Protein AF-A0A1I8ML96-F1 (afdb_monomer)

Foldseek 3Di:
DDDDDDDWDFDPDPDPPPDPDPKFDKDKDCPPADFDDDWDWDDPVQWTKTFGHAGPVRHFIWIDIGPADAIWGFGMKIKFADPPVDATDPDDDPNDGAGMKMKGKTAHPVDPDPVVLVVDRSRITIDIDGDHDDD

Radius of gyration: 15.87 Å; Cα contacts (8 Å, |Δi|>4): 253; chains: 1; bounding box: 37×41×43 Å

Secondary structure (DSSP, 8-state):
--------B-SS----------PEEEEEESTTSPBSSPPPEEE-SS-EEEE---BTTS---EEEEET-SS-EEEEEEEEEE--TTS---SS-BTTB--SEEEEEEEEETTSSSHHHHTTSTTSEEEEEEEE----

Mean predicted aligned error: 7.57 Å

Solvent-accessible surface area (backbone atoms only — not comparable to full-atom values): 8112 Å² total; per-residue (Å²): 140,85,78,92,87,85,75,79,48,69,56,102,62,95,69,89,69,94,63,92,65,92,55,50,70,72,43,82,39,56,76,87,54,68,61,47,70,81,78,52,76,42,80,74,90,82,36,55,37,30,58,48,59,38,24,81,88,67,48,50,31,29,42,32,39,38,90,53,95,54,51,25,32,47,47,31,36,38,46,36,60,40,59,101,90,45,57,18,26,88,64,66,58,98,90,39,63,30,40,29,24,36,38,41,37,19,36,31,66,89,44,94,46,66,78,62,19,73,77,40,89,79,18,50,41,36,44,64,45,78,39,74,82,81,134

Nearest PDB structures (foldseek):
  1caj-assembly1_A  TM=9.005E-01  e=9.900E-08  Homo sapiens
  1cvc-assembly1_A  TM=9.023E-01  e=1.291E-07  Homo sapiens
  1cai-assembly1_A  TM=8.990E-01  e=1.597E-07  Homo sapiens
  5ogn-assembly2_B  TM=8.921E-01  e=1.684E-07  Homo sapiens
  8vzg-assembly1_A  TM=9.276E-01  e=4.875E-07  Homo sapiens

Sequence (135 aa):
MPGDYRVIVVGSVILVLTYILPTRPLRFKNYDKPLLGPIKLSNTGYTADISIPTAFDGSRPSITGGILKGNYEAIGVHFHWGDPFGPGSEHIIDGRQFDVEMHIVHKKSTFATVEEATQYPYGLAVLGVMFKGVE

pLDDT: mean 83.53, std 21.08, range [23.27, 98.31]

Structure (mmCIF, N/CA/C/O backbone):
data_AF-A0A1I8ML96-F1
#
_entry.id   AF-A0A1I8ML96-F1
#
loop_
_atom_site.group_PDB
_atom_site.id
_atom_site.type_symbol
_atom_site.label_atom_id
_atom_site.label_alt_id
_atom_site.label_comp_id
_atom_site.label_asym_id
_atom_site.label_entity_id
_atom_site.label_seq_id
_atom_site.pdbx_PDB_ins_code
_atom_site.Cartn_x
_atom_site.Cartn_y
_atom_site.Cartn_z
_atom_site.occupancy
_atom_site.B_iso_or_equiv
_atom_site.auth_seq_id
_atom_site.auth_comp_id
_atom_site.auth_asym_id
_atom_site.auth_atom_id
_atom_site.pdbx_PDB_model_num
ATOM 1 N N . MET A 1 1 ? -13.528 -13.808 -23.245 1.00 39.09 1 MET A N 1
ATOM 2 C CA . MET A 1 1 ? -13.865 -13.479 -21.846 1.00 39.09 1 MET A CA 1
ATOM 3 C C . MET A 1 1 ? -12.771 -14.055 -20.954 1.00 39.09 1 MET A C 1
ATOM 5 O O . MET A 1 1 ? -12.818 -15.248 -20.694 1.00 39.09 1 MET A O 1
ATOM 9 N N . PRO A 1 2 ? -11.744 -13.291 -20.571 1.00 23.78 2 PRO A N 1
ATOM 10 C CA . PRO A 1 2 ? -10.832 -13.698 -19.505 1.00 23.78 2 PRO A CA 1
ATOM 11 C C . PRO A 1 2 ? -11.071 -12.801 -18.278 1.00 23.78 2 PRO A C 1
ATOM 13 O O . PRO A 1 2 ? -11.279 -11.602 -18.431 1.00 23.78 2 PRO A O 1
ATOM 16 N N . GLY A 1 3 ? -11.127 -13.284 -17.044 1.00 23.27 3 GLY A N 1
ATOM 17 C CA . GLY A 1 3 ? -10.542 -14.493 -16.465 1.00 23.27 3 GLY A CA 1
ATOM 18 C C . GLY A 1 3 ? -9.905 -14.047 -15.145 1.00 23.27 3 GLY A C 1
ATOM 19 O O . GLY A 1 3 ? -9.229 -13.025 -15.124 1.00 23.27 3 GLY A O 1
ATOM 20 N N . ASP A 1 4 ? -10.238 -14.726 -14.054 1.00 31.38 4 ASP A N 1
ATOM 21 C CA . ASP A 1 4 ? -10.055 -14.319 -12.657 1.00 31.38 4 ASP A CA 1
ATOM 22 C C . ASP A 1 4 ? -8.702 -13.687 -12.280 1.00 31.38 4 ASP A C 1
ATOM 24 O O . ASP A 1 4 ? -7.644 -14.278 -12.472 1.00 31.38 4 ASP A O 1
ATOM 28 N N . TYR A 1 5 ? -8.756 -12.547 -11.583 1.00 26.36 5 TYR A N 1
ATOM 29 C CA . TYR A 1 5 ? -7.644 -12.049 -10.770 1.00 26.36 5 TYR A CA 1
ATOM 30 C C . TYR A 1 5 ? -8.095 -11.958 -9.313 1.00 26.36 5 TYR A C 1
ATOM 32 O O . TYR A 1 5 ? -8.954 -11.143 -8.967 1.00 26.36 5 TYR A O 1
ATOM 40 N N . ARG A 1 6 ? -7.515 -12.779 -8.434 1.00 34.66 6 ARG A N 1
ATOM 41 C CA . ARG A 1 6 ? -7.599 -12.587 -6.980 1.00 34.66 6 ARG A CA 1
ATOM 42 C C . ARG A 1 6 ? -6.251 -12.885 -6.344 1.00 34.66 6 ARG A C 1
ATOM 44 O O . ARG A 1 6 ? -6.001 -14.005 -5.918 1.00 34.66 6 ARG A O 1
ATOM 51 N N . VAL A 1 7 ? -5.416 -11.858 -6.229 1.00 34.59 7 VAL A N 1
ATOM 52 C CA . VAL A 1 7 ? -4.297 -11.868 -5.287 1.00 34.59 7 VAL A CA 1
ATOM 53 C C . VAL A 1 7 ? -4.651 -10.937 -4.136 1.00 34.59 7 VAL A C 1
ATOM 55 O O . VAL A 1 7 ? -4.810 -9.732 -4.306 1.00 34.59 7 VAL A O 1
ATOM 58 N N . ILE A 1 8 ? -4.851 -11.538 -2.966 1.00 44.59 8 ILE A N 1
ATOM 59 C CA . ILE A 1 8 ? -4.974 -10.868 -1.674 1.00 44.59 8 ILE A CA 1
ATOM 60 C C . ILE A 1 8 ? -3.876 -11.488 -0.810 1.00 44.59 8 ILE A C 1
ATOM 62 O O . ILE A 1 8 ? -4.016 -12.635 -0.392 1.00 44.59 8 ILE A O 1
ATOM 66 N N . VAL A 1 9 ? -2.786 -10.758 -0.560 1.00 44.22 9 VAL A N 1
ATOM 67 C CA . VAL A 1 9 ? -1.704 -11.214 0.327 1.00 44.22 9 VAL A CA 1
ATOM 68 C C . VAL A 1 9 ? -1.894 -10.563 1.695 1.00 44.22 9 VAL A C 1
ATOM 70 O O . VAL A 1 9 ? -1.560 -9.404 1.912 1.00 44.22 9 VAL A O 1
ATOM 73 N N . VAL A 1 10 ? -2.461 -11.297 2.653 1.00 41.44 10 VAL A N 1
ATOM 74 C CA . VAL A 1 10 ? -2.539 -10.831 4.048 1.00 41.44 10 VAL A CA 1
ATOM 75 C C . VAL A 1 10 ? -1.445 -11.515 4.857 1.00 41.44 10 VAL A C 1
ATOM 77 O 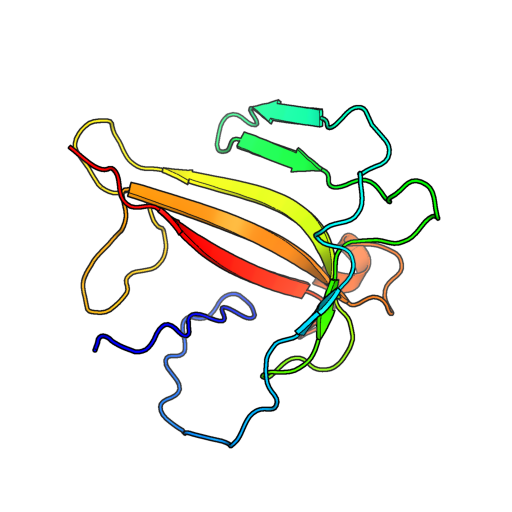O . VAL A 1 10 ? -1.639 -12.631 5.326 1.00 41.44 10 VAL A O 1
ATOM 80 N N . GLY A 1 11 ? -0.332 -10.803 5.058 1.00 33.09 11 GLY A N 1
ATOM 81 C CA . GLY A 1 11 ? 0.745 -11.181 5.977 1.00 33.09 11 GLY A CA 1
ATOM 82 C C . GLY A 1 11 ? 1.649 -12.306 5.464 1.00 33.09 11 GLY A C 1
ATOM 83 O O . GLY A 1 11 ? 1.236 -13.142 4.672 1.00 33.09 11 GLY A O 1
ATOM 84 N N . SER A 1 12 ? 2.903 -12.292 5.914 1.00 32.50 12 SER A N 1
ATOM 85 C CA . SER A 1 12 ? 4.046 -13.080 5.441 1.00 32.50 12 SER A CA 1
ATOM 86 C C . SER A 1 12 ? 3.903 -14.604 5.580 1.00 32.50 12 SER A C 1
ATOM 88 O O . SER A 1 12 ? 4.630 -15.210 6.349 1.00 32.50 12 SER A O 1
ATOM 90 N N . VAL A 1 13 ? 2.991 -15.239 4.845 1.00 31.89 13 VAL A N 1
ATOM 91 C CA . VAL A 1 13 ? 3.037 -16.652 4.439 1.00 31.89 13 VAL A CA 1
ATOM 92 C C . VAL A 1 13 ? 2.188 -16.763 3.175 1.00 31.89 13 VAL A C 1
ATOM 94 O O . VAL A 1 13 ? 0.979 -16.531 3.211 1.00 31.89 13 VAL A O 1
ATOM 97 N N . ILE A 1 14 ? 2.798 -17.155 2.056 1.00 39.34 14 ILE A N 1
ATOM 98 C CA . ILE A 1 14 ? 2.055 -17.600 0.875 1.00 39.34 14 ILE A CA 1
ATOM 99 C C . ILE A 1 14 ? 1.360 -18.912 1.259 1.00 39.34 14 ILE A C 1
ATOM 101 O O . ILE A 1 14 ? 1.935 -19.991 1.152 1.00 39.34 14 ILE A O 1
ATOM 105 N N . LEU A 1 15 ? 0.124 -18.826 1.747 1.00 33.12 15 LEU A N 1
ATOM 106 C CA . LEU A 1 15 ? -0.784 -19.964 1.785 1.00 33.12 15 LEU A CA 1
ATOM 107 C C . LEU A 1 15 ? -1.809 -19.744 0.680 1.00 33.12 15 LEU A C 1
ATOM 109 O O . LEU A 1 15 ? -2.801 -19.033 0.849 1.00 33.12 15 LEU A O 1
ATOM 113 N N . VAL A 1 16 ? -1.557 -20.370 -0.467 1.00 37.91 16 VAL A N 1
ATOM 114 C CA . VAL A 1 16 ? -2.598 -20.671 -1.449 1.00 37.91 16 VAL A CA 1
ATOM 115 C C . VAL A 1 16 ? -3.586 -21.613 -0.753 1.00 37.91 16 VAL A C 1
ATOM 117 O O . VAL A 1 16 ? -3.456 -22.831 -0.802 1.00 37.91 16 VAL A O 1
ATOM 120 N N . LEU A 1 17 ? -4.537 -21.050 -0.006 1.00 36.94 17 LEU A N 1
ATOM 121 C CA . LEU A 1 17 ? -5.650 -21.799 0.563 1.00 36.94 17 LEU A CA 1
ATOM 122 C C . LEU A 1 17 ? -6.758 -21.864 -0.480 1.00 36.94 17 LEU A C 1
ATOM 124 O O . LEU A 1 17 ? -7.642 -21.010 -0.545 1.00 36.94 17 LEU A O 1
ATOM 128 N N . THR A 1 18 ? -6.715 -22.920 -1.285 1.00 39.00 18 THR A N 1
ATOM 129 C CA . THR A 1 18 ? -7.848 -23.444 -2.049 1.00 39.00 18 THR A CA 1
ATOM 130 C C . THR A 1 18 ? -8.929 -23.943 -1.085 1.00 39.00 18 THR A C 1
ATOM 132 O O . THR A 1 18 ? -9.121 -25.135 -0.893 1.00 39.00 18 THR A O 1
ATOM 135 N N . TYR A 1 19 ? -9.662 -23.017 -0.468 1.00 39.19 19 TYR A N 1
ATOM 136 C CA . TYR A 1 19 ? -11.014 -23.245 0.036 1.00 39.19 19 TYR A CA 1
ATOM 137 C C . TYR A 1 19 ? -11.833 -21.998 -0.279 1.00 39.19 19 TYR A C 1
ATOM 139 O O . TYR A 1 19 ? -11.639 -20.939 0.317 1.00 39.19 19 TYR A O 1
ATOM 147 N N . ILE A 1 20 ? -12.732 -22.120 -1.258 1.00 53.78 20 ILE A N 1
ATOM 148 C CA . ILE A 1 20 ? -13.655 -21.064 -1.684 1.00 53.78 20 ILE A CA 1
ATOM 149 C C . ILE A 1 20 ? -14.678 -20.853 -0.562 1.00 53.78 20 ILE A C 1
ATOM 151 O O . ILE A 1 20 ? -15.812 -21.320 -0.622 1.00 53.78 20 ILE A O 1
ATOM 155 N N . LEU A 1 21 ? -14.277 -20.164 0.503 1.00 54.28 21 LEU A N 1
ATOM 156 C CA . LEU A 1 21 ? -15.240 -19.544 1.395 1.00 54.28 21 LEU A CA 1
ATOM 157 C C . LEU A 1 21 ? -15.848 -18.358 0.636 1.00 54.28 21 LEU A C 1
ATOM 159 O O . LEU A 1 21 ? -15.096 -17.582 0.034 1.00 54.28 21 LEU A O 1
ATOM 163 N N . PRO A 1 22 ? -17.180 -18.181 0.639 1.00 64.81 22 PRO A N 1
ATOM 164 C CA . PRO A 1 22 ? -17.800 -16.994 0.076 1.00 64.81 22 PRO A CA 1
ATOM 165 C C . PRO A 1 22 ? -17.342 -15.781 0.889 1.00 64.81 22 PRO A C 1
ATOM 167 O O . PRO A 1 22 ? -17.871 -15.464 1.954 1.00 64.81 22 PRO A O 1
ATOM 170 N N . THR A 1 23 ? -16.300 -15.114 0.405 1.00 75.81 23 THR A N 1
ATOM 171 C CA . THR A 1 23 ? -15.808 -13.879 0.998 1.00 75.81 23 THR A CA 1
ATOM 172 C C . THR A 1 23 ? -16.633 -12.716 0.474 1.00 75.81 23 THR A C 1
ATOM 174 O O . THR A 1 23 ? -17.070 -12.690 -0.680 1.00 75.81 23 THR A O 1
ATOM 177 N N . ARG A 1 24 ? -16.864 -11.723 1.336 1.00 85.94 24 ARG A N 1
ATOM 178 C CA . ARG A 1 24 ? -17.452 -10.455 0.889 1.00 85.94 24 ARG A CA 1
ATOM 179 C C . ARG A 1 24 ? -16.506 -9.819 -0.140 1.00 85.94 24 ARG A C 1
ATOM 181 O O . ARG A 1 24 ? -15.298 -9.979 0.008 1.00 85.94 24 ARG A O 1
ATOM 188 N N . PRO A 1 25 ? -16.996 -9.051 -1.124 1.00 88.88 25 PRO A N 1
ATOM 189 C CA . PRO A 1 25 ? -16.114 -8.318 -2.027 1.00 88.88 25 PRO A CA 1
ATOM 190 C C . PRO A 1 25 ? -15.130 -7.427 -1.260 1.00 88.88 25 PRO A C 1
ATOM 192 O O . PRO A 1 25 ? -15.499 -6.832 -0.239 1.00 88.88 25 PRO A O 1
ATOM 195 N N . LEU A 1 26 ? -13.894 -7.335 -1.754 1.00 91.19 26 LEU A N 1
ATOM 196 C CA . LEU A 1 26 ? -12.946 -6.321 -1.302 1.00 91.19 26 LEU A CA 1
ATOM 197 C C . LEU A 1 26 ? -13.486 -4.946 -1.722 1.00 91.19 26 LEU A C 1
ATOM 199 O O . LEU A 1 26 ? -13.923 -4.764 -2.856 1.00 91.19 26 LEU A O 1
ATOM 203 N N . ARG A 1 27 ? -13.498 -3.989 -0.797 1.00 95.06 27 ARG A N 1
ATOM 204 C CA . ARG A 1 27 ? -13.999 -2.630 -1.023 1.00 95.06 27 ARG A CA 1
ATOM 205 C C . ARG A 1 27 ? -12.909 -1.618 -0.746 1.00 95.06 27 ARG A C 1
ATOM 207 O O . ARG A 1 27 ? -12.361 -1.615 0.354 1.00 95.06 27 ARG A O 1
ATOM 214 N N . PHE A 1 28 ? -12.704 -0.735 -1.709 1.00 96.81 28 PHE A N 1
ATOM 215 C CA . PHE A 1 28 ? -11.793 0.397 -1.648 1.00 96.81 28 PHE A CA 1
ATOM 216 C C . PHE A 1 28 ? -12.583 1.652 -1.283 1.00 96.81 28 PHE A C 1
ATOM 218 O O . PHE A 1 28 ? -13.696 1.852 -1.768 1.00 96.81 28 PHE A O 1
ATOM 225 N N . LYS A 1 29 ? -12.027 2.484 -0.407 1.00 97.38 29 LYS A N 1
ATOM 226 C CA . LYS A 1 29 ? -12.611 3.764 -0.001 1.00 97.38 29 LYS A CA 1
ATOM 227 C C . LYS A 1 29 ? -11.560 4.856 -0.116 1.00 97.38 29 LYS A C 1
ATOM 229 O O . LYS A 1 29 ? -10.422 4.626 0.284 1.00 97.38 29 LYS A O 1
ATOM 234 N N . ASN A 1 30 ? -11.959 6.034 -0.591 1.00 97.31 30 ASN A N 1
ATOM 235 C CA . ASN A 1 30 ? -11.146 7.256 -0.643 1.00 97.31 30 ASN A CA 1
ATOM 236 C C . ASN A 1 30 ? -9.858 7.173 -1.490 1.00 97.31 30 ASN A C 1
ATOM 238 O O . ASN A 1 30 ? -8.981 8.014 -1.328 1.00 97.31 30 ASN A O 1
ATOM 242 N N . TYR A 1 31 ? -9.712 6.177 -2.367 1.00 95.56 31 TYR A N 1
ATOM 243 C CA . TYR A 1 31 ? -8.559 6.068 -3.278 1.00 95.56 31 TYR A CA 1
ATOM 244 C C . TYR A 1 31 ? -8.585 7.097 -4.414 1.00 95.56 31 TYR A C 1
ATOM 246 O O . TYR A 1 31 ? -7.572 7.362 -5.048 1.00 95.56 31 TYR A O 1
ATOM 254 N N . ASP A 1 32 ? -9.759 7.659 -4.659 1.00 94.75 32 ASP A N 1
ATOM 255 C CA . ASP A 1 32 ? -10.083 8.691 -5.634 1.00 94.75 32 ASP A CA 1
ATOM 256 C C . ASP A 1 32 ? -9.930 10.114 -5.075 1.00 94.75 32 ASP A C 1
ATOM 258 O O . ASP A 1 32 ? -10.033 11.089 -5.819 1.00 94.75 32 ASP A O 1
ATOM 262 N N . LYS A 1 33 ? -9.686 10.255 -3.766 1.00 95.31 33 LYS A N 1
ATOM 263 C CA . LYS A 1 33 ? -9.543 11.564 -3.127 1.00 95.31 33 LYS A CA 1
ATOM 264 C C . LYS A 1 33 ? -8.121 12.111 -3.280 1.00 95.31 33 LYS A C 1
ATOM 266 O O . LYS A 1 33 ? -7.158 11.369 -3.082 1.00 95.31 33 LYS A O 1
ATOM 271 N N . PRO A 1 34 ? -7.965 13.421 -3.544 1.00 93.56 34 PRO A N 1
ATOM 272 C CA . PRO A 1 34 ? -6.654 14.047 -3.592 1.00 93.56 34 PRO A CA 1
ATOM 273 C C . PRO A 1 34 ? -6.003 14.043 -2.205 1.00 93.56 34 PRO A C 1
ATOM 275 O O . PRO A 1 34 ? -6.597 14.459 -1.205 1.00 93.56 34 PRO A O 1
ATOM 278 N N . LEU A 1 35 ? -4.760 13.574 -2.168 1.00 94.31 35 LEU A N 1
ATOM 279 C CA . LEU A 1 35 ? -3.938 13.515 -0.968 1.00 94.31 35 LEU A CA 1
ATOM 280 C C . LEU A 1 35 ? -3.405 14.906 -0.585 1.00 94.31 35 LEU A C 1
ATOM 282 O O . LEU A 1 35 ? -3.111 15.733 -1.450 1.00 94.31 35 LEU A O 1
ATOM 286 N N . LEU A 1 36 ? -3.255 15.148 0.717 1.00 92.38 36 LEU A N 1
ATOM 287 C CA . LEU A 1 36 ? -2.647 16.353 1.272 1.00 92.38 36 LEU A CA 1
ATOM 288 C C . LEU A 1 36 ? -1.141 16.312 0.986 1.00 92.38 36 LEU A C 1
ATOM 290 O O . LEU A 1 36 ? -0.405 15.527 1.580 1.00 92.38 36 LEU A O 1
ATOM 294 N N . GLY A 1 37 ? -0.708 17.106 0.010 1.00 83.62 37 GLY A N 1
ATOM 295 C CA . GLY A 1 37 ? 0.666 17.097 -0.486 1.00 83.62 37 GLY A CA 1
ATOM 296 C C . GLY A 1 37 ? 1.667 17.874 0.383 1.00 83.62 37 GLY A C 1
ATOM 297 O O . GLY A 1 37 ? 1.267 18.581 1.311 1.00 83.62 37 GLY A O 1
ATOM 298 N N . PRO A 1 38 ? 2.970 17.804 0.041 1.00 87.25 38 PRO A N 1
ATOM 299 C CA . PRO A 1 38 ? 3.557 17.029 -1.060 1.00 87.25 38 PRO A CA 1
ATOM 300 C C . PRO A 1 38 ? 3.711 15.534 -0.731 1.00 87.25 38 PRO A C 1
ATOM 302 O O . PRO A 1 38 ? 3.974 15.157 0.408 1.00 87.25 38 PRO A O 1
ATOM 305 N N . ILE A 1 39 ? 3.586 14.674 -1.748 1.00 91.00 39 ILE A N 1
ATOM 306 C CA . ILE A 1 39 ? 3.900 13.244 -1.617 1.00 91.00 39 ILE A CA 1
ATOM 307 C C . ILE A 1 39 ? 5.421 13.086 -1.613 1.00 91.00 39 ILE A C 1
ATOM 309 O O . ILE A 1 39 ? 6.101 13.553 -2.528 1.00 91.00 39 ILE A O 1
ATOM 313 N N . LYS A 1 40 ? 5.956 12.418 -0.589 1.00 91.38 40 LYS A N 1
ATOM 314 C CA . LYS A 1 40 ? 7.388 12.139 -0.474 1.00 91.38 40 LYS A CA 1
ATOM 315 C C . LYS A 1 40 ? 7.699 10.765 -1.061 1.00 91.38 40 LYS A C 1
ATOM 317 O O . LYS A 1 40 ? 7.246 9.760 -0.524 1.00 91.38 40 LYS A O 1
ATOM 322 N N . LEU A 1 41 ? 8.511 10.752 -2.115 1.00 95.00 41 LEU A N 1
ATOM 323 C CA . LEU A 1 41 ? 9.151 9.561 -2.668 1.00 95.00 41 LEU A CA 1
ATOM 324 C C . LEU A 1 41 ? 10.603 9.512 -2.181 1.00 95.00 41 LEU A C 1
ATOM 326 O O . LEU A 1 41 ? 11.326 10.502 -2.300 1.00 95.00 41 LEU A O 1
ATOM 330 N N . SER A 1 42 ? 11.025 8.377 -1.635 1.00 96.12 42 SER A N 1
ATOM 331 C CA . SER A 1 42 ? 12.362 8.186 -1.072 1.00 96.12 42 SER A CA 1
ATOM 332 C C . SER A 1 42 ? 13.018 6.945 -1.666 1.00 96.12 42 SER A C 1
ATOM 334 O O . SER A 1 42 ? 12.416 5.878 -1.700 1.00 96.12 42 SER A O 1
ATOM 336 N N . ASN A 1 43 ? 14.272 7.063 -2.099 1.00 97.06 43 ASN A N 1
ATOM 337 C CA . ASN A 1 43 ? 15.097 5.899 -2.407 1.00 97.06 43 ASN A CA 1
ATOM 338 C C . ASN A 1 43 ? 15.782 5.435 -1.115 1.00 97.06 43 ASN A C 1
ATOM 340 O O . ASN A 1 43 ? 16.549 6.190 -0.520 1.00 97.06 43 ASN A O 1
ATOM 344 N N . THR A 1 44 ? 15.494 4.212 -0.680 1.00 94.88 44 THR A N 1
ATOM 345 C CA . THR A 1 44 ? 16.048 3.631 0.557 1.00 94.88 44 THR A CA 1
ATOM 346 C C . THR A 1 44 ? 17.355 2.861 0.337 1.00 94.88 44 THR A C 1
ATOM 348 O O . THR A 1 44 ? 17.944 2.369 1.295 1.00 94.88 44 THR A O 1
ATOM 351 N N . GLY A 1 45 ? 17.798 2.724 -0.916 1.00 95.06 45 GLY A N 1
ATOM 352 C CA . GLY A 1 45 ? 18.864 1.812 -1.336 1.00 95.06 45 GLY A CA 1
ATOM 353 C C . GLY A 1 45 ? 18.366 0.409 -1.699 1.00 95.06 45 GLY A C 1
ATOM 354 O O . GLY A 1 45 ? 19.081 -0.312 -2.386 1.00 95.06 45 GLY A O 1
ATOM 355 N N . TYR A 1 46 ? 17.141 0.049 -1.301 1.00 91.56 46 TYR A N 1
ATOM 356 C CA . TYR A 1 46 ? 16.535 -1.266 -1.561 1.00 91.56 46 TYR A CA 1
ATOM 357 C C . TYR A 1 46 ? 15.205 -1.175 -2.308 1.00 91.56 46 TYR A C 1
ATOM 359 O O . TYR A 1 46 ? 14.851 -2.069 -3.063 1.00 91.56 46 TYR A O 1
ATOM 367 N N . THR A 1 47 ? 14.460 -0.091 -2.097 1.00 95.19 47 THR A N 1
ATOM 368 C CA . THR A 1 47 ? 13.162 0.145 -2.726 1.00 95.19 47 THR A CA 1
ATOM 369 C C . THR A 1 47 ? 12.895 1.641 -2.891 1.00 95.19 47 THR A C 1
ATOM 371 O O . THR A 1 47 ? 13.503 2.486 -2.220 1.00 95.19 47 THR A O 1
ATOM 374 N N . ALA A 1 48 ? 11.962 1.957 -3.782 1.00 97.06 48 ALA A N 1
ATOM 375 C CA . ALA A 1 48 ? 11.311 3.250 -3.876 1.00 97.06 48 ALA A CA 1
ATOM 376 C C . ALA A 1 48 ? 10.146 3.276 -2.874 1.00 97.06 48 ALA A C 1
ATOM 378 O O . ALA A 1 48 ? 9.161 2.574 -3.064 1.00 97.06 48 ALA A O 1
ATOM 379 N N . ASP A 1 49 ? 10.258 4.067 -1.811 1.00 96.06 49 ASP A N 1
ATOM 380 C CA . ASP A 1 49 ? 9.263 4.149 -0.737 1.00 96.06 49 ASP A CA 1
ATOM 381 C C . ASP A 1 49 ? 8.449 5.445 -0.822 1.00 96.06 49 ASP A C 1
ATOM 383 O O . ASP A 1 49 ? 8.996 6.535 -1.027 1.00 96.06 49 ASP A O 1
ATOM 387 N N . ILE A 1 50 ? 7.134 5.327 -0.656 1.00 96.31 50 ILE A N 1
ATOM 388 C CA . ILE A 1 50 ? 6.195 6.445 -0.639 1.00 96.31 50 ILE A CA 1
ATOM 389 C C . ILE A 1 50 ? 5.377 6.384 0.642 1.00 96.31 50 ILE A C 1
ATOM 391 O O . ILE A 1 50 ? 4.626 5.438 0.865 1.00 96.31 50 ILE A O 1
ATOM 395 N N . SER A 1 51 ? 5.423 7.452 1.435 1.00 93.94 51 SER A N 1
ATOM 396 C CA . SER A 1 51 ? 4.481 7.643 2.541 1.00 93.94 51 SER A CA 1
ATOM 397 C C . SER A 1 51 ? 3.157 8.203 2.017 1.00 93.94 51 SER A C 1
ATOM 399 O O . SER A 1 51 ? 3.150 9.203 1.299 1.00 93.94 51 SER A O 1
ATOM 401 N N . ILE A 1 52 ? 2.030 7.594 2.399 1.00 94.94 52 ILE A N 1
ATOM 402 C CA . ILE A 1 52 ? 0.692 8.069 2.017 1.00 94.94 52 ILE A CA 1
ATOM 403 C C . ILE A 1 52 ? 0.183 9.032 3.104 1.00 94.94 52 ILE A C 1
ATOM 405 O O . ILE A 1 52 ? -0.080 8.591 4.228 1.00 94.94 52 ILE A O 1
ATOM 409 N N . PRO A 1 53 ? 0.026 10.339 2.827 1.00 94.44 53 PRO A N 1
ATOM 410 C CA . PRO A 1 53 ? -0.595 11.270 3.766 1.00 94.44 53 PRO A CA 1
ATOM 411 C C . PRO A 1 53 ? -2.125 11.104 3.800 1.00 94.44 53 PRO A C 1
ATOM 413 O O . PRO A 1 53 ? -2.711 10.311 3.066 1.00 94.44 53 PRO A O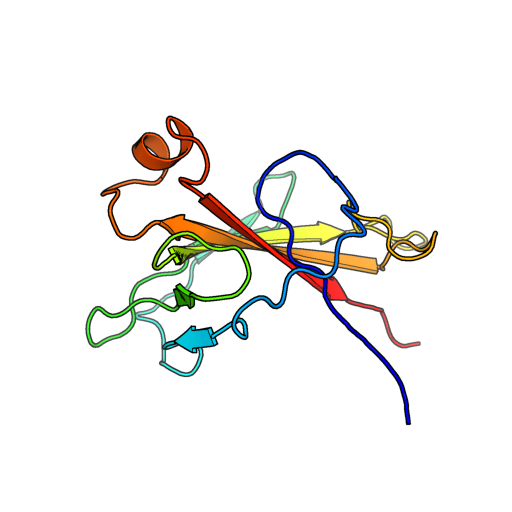 1
ATOM 416 N N . THR A 1 54 ? -2.794 11.841 4.685 1.00 95.38 54 THR A N 1
ATOM 417 C CA . THR A 1 54 ? -4.259 11.971 4.646 1.00 95.38 54 THR A CA 1
ATOM 418 C C . THR A 1 54 ? -4.692 12.773 3.419 1.00 95.38 54 THR A C 1
ATOM 420 O O . THR A 1 54 ? -3.895 13.495 2.834 1.00 95.38 54 THR A O 1
ATOM 423 N N . ALA A 1 55 ? -5.962 12.702 3.042 1.00 95.75 55 ALA A N 1
ATOM 424 C CA . ALA A 1 55 ? -6.606 13.665 2.157 1.00 95.75 55 ALA A CA 1
ATOM 425 C C . ALA A 1 55 ? -6.891 14.992 2.891 1.00 95.75 55 ALA A C 1
ATOM 427 O O . ALA A 1 55 ? -6.722 15.097 4.110 1.00 95.75 55 ALA A O 1
ATOM 428 N N . PHE A 1 56 ? -7.350 16.006 2.150 1.00 92.94 56 PHE A N 1
ATOM 429 C CA . PHE A 1 56 ? -7.691 17.332 2.695 1.00 92.94 56 PHE A CA 1
ATOM 430 C C . PHE A 1 56 ? -8.799 17.310 3.759 1.00 92.94 56 PHE A C 1
ATOM 432 O O . PHE A 1 56 ? -8.814 18.160 4.643 1.00 92.94 56 PHE A O 1
ATOM 439 N N . ASP A 1 57 ? -9.707 16.337 3.702 1.00 94.69 57 ASP A N 1
ATOM 440 C CA . ASP A 1 57 ? -10.778 16.141 4.688 1.00 94.69 57 ASP A CA 1
ATOM 441 C C . ASP A 1 57 ? -10.349 15.267 5.883 1.00 94.69 57 ASP A C 1
ATOM 443 O O . ASP A 1 57 ? -11.184 14.833 6.676 1.00 94.69 57 ASP A O 1
ATOM 447 N N . GLY A 1 58 ? -9.052 14.962 5.993 1.00 94.56 58 GLY A N 1
ATOM 448 C CA . GLY A 1 58 ? -8.484 14.101 7.028 1.00 94.56 58 GLY A CA 1
ATOM 449 C C . GLY A 1 58 ? -8.692 12.602 6.792 1.00 94.56 58 GLY A C 1
ATOM 450 O O . GLY A 1 58 ? -8.156 11.793 7.549 1.00 94.56 58 GLY A O 1
ATOM 451 N N . SER A 1 59 ? -9.423 12.195 5.748 1.00 96.12 59 SER A N 1
ATOM 452 C CA . SER A 1 59 ? -9.625 10.775 5.446 1.00 96.12 59 SER A CA 1
ATOM 453 C C . SER A 1 59 ? -8.372 10.123 4.851 1.00 96.12 59 SER A C 1
ATOM 455 O O . SER A 1 59 ? -7.494 10.793 4.312 1.00 96.12 59 SER A O 1
ATOM 457 N N . ARG A 1 60 ? -8.271 8.793 4.941 1.00 96.44 60 ARG A N 1
ATOM 458 C CA . ARG A 1 60 ? -7.218 8.001 4.282 1.00 96.44 60 ARG A CA 1
ATOM 459 C C . ARG A 1 60 ? -7.823 7.028 3.268 1.00 96.44 60 ARG A C 1
ATOM 461 O O . ARG A 1 60 ? -8.938 6.531 3.506 1.00 96.44 60 ARG A O 1
ATOM 468 N N . PRO A 1 61 ? -7.105 6.706 2.173 1.00 97.56 61 PRO A N 1
ATOM 469 C CA . PRO A 1 61 ? -7.422 5.541 1.358 1.00 97.56 61 PRO A CA 1
ATOM 470 C C . PRO A 1 61 ? -7.472 4.298 2.247 1.00 97.56 61 PRO A C 1
ATOM 472 O O . PRO A 1 61 ? -6.632 4.129 3.130 1.00 97.56 61 PRO A O 1
ATOM 475 N N . SER A 1 62 ? -8.475 3.443 2.078 1.00 98.06 62 SER A N 1
ATOM 476 C CA . SER A 1 62 ? -8.633 2.263 2.934 1.00 98.06 62 SER A CA 1
ATOM 477 C C . SER A 1 62 ? -9.329 1.101 2.243 1.00 98.06 62 SER A C 1
ATOM 479 O O . SER A 1 62 ? -10.041 1.280 1.251 1.00 98.06 62 SER A O 1
ATOM 481 N N . ILE A 1 63 ? -9.120 -0.099 2.786 1.00 97.25 63 ILE A N 1
ATOM 482 C CA . ILE A 1 63 ? -9.720 -1.347 2.320 1.00 97.25 63 ILE A CA 1
ATOM 483 C C . ILE A 1 63 ? -10.503 -2.066 3.424 1.00 97.25 63 ILE A C 1
ATOM 485 O O . ILE A 1 63 ? -10.151 -2.039 4.605 1.00 97.25 63 ILE A O 1
ATOM 489 N N . THR A 1 64 ? -11.594 -2.722 3.021 1.00 96.06 64 THR A N 1
ATOM 490 C CA . THR A 1 64 ? -12.445 -3.576 3.873 1.00 96.06 64 THR A CA 1
ATOM 491 C C . THR A 1 64 ? -12.963 -4.772 3.075 1.00 96.06 64 THR A C 1
ATOM 493 O O . THR A 1 64 ? -12.934 -4.750 1.847 1.00 96.06 64 THR A O 1
ATOM 496 N N . GLY A 1 65 ? -13.551 -5.769 3.740 1.00 92.31 65 GLY A N 1
ATOM 497 C CA . GLY A 1 65 ? -14.153 -6.920 3.055 1.00 92.31 65 GLY A CA 1
ATOM 498 C C . GLY A 1 65 ? -13.126 -8.003 2.727 1.00 92.31 65 GLY A C 1
ATOM 499 O O . GLY A 1 65 ? -12.065 -8.056 3.341 1.00 92.31 65 GLY A O 1
ATOM 500 N N . GLY A 1 66 ? -13.448 -8.911 1.809 1.00 88.19 66 GLY A N 1
ATOM 501 C CA . GLY A 1 66 ? -12.636 -10.105 1.576 1.00 88.19 66 GLY A CA 1
ATOM 502 C C . GLY A 1 66 ? -12.500 -10.943 2.848 1.00 88.19 66 GLY A C 1
ATOM 503 O O . GLY A 1 66 ? -13.484 -11.211 3.543 1.00 88.19 66 GLY A O 1
ATOM 504 N N . ILE A 1 67 ? -11.257 -11.309 3.153 1.00 87.44 67 ILE A N 1
ATOM 505 C CA . ILE A 1 67 ? -10.848 -12.001 4.383 1.00 87.44 67 ILE A CA 1
ATOM 506 C C . ILE A 1 67 ? -10.476 -11.039 5.529 1.00 87.44 67 ILE A C 1
ATOM 508 O O . ILE A 1 67 ? -10.123 -11.484 6.620 1.00 87.44 67 ILE A O 1
ATOM 512 N N . LEU A 1 68 ? -10.532 -9.720 5.302 1.00 90.38 68 LEU A N 1
ATOM 513 C CA . LEU A 1 68 ? -10.066 -8.720 6.263 1.00 90.38 68 LEU A CA 1
ATOM 514 C C . LEU A 1 68 ? -11.015 -8.585 7.458 1.00 90.38 68 LEU A C 1
ATOM 516 O O . LEU A 1 68 ? -12.236 -8.485 7.313 1.00 90.38 68 LEU A O 1
ATOM 520 N N . LYS A 1 69 ? -10.432 -8.480 8.656 1.00 89.50 69 LYS A N 1
ATOM 521 C CA . LYS A 1 69 ? -11.153 -8.309 9.927 1.00 89.50 69 LYS A CA 1
ATOM 522 C C . LYS A 1 69 ? -11.179 -6.843 10.369 1.00 89.50 69 LYS A C 1
ATOM 524 O O . LYS A 1 69 ? -10.645 -6.499 11.426 1.00 89.50 69 LYS A O 1
ATOM 529 N N . GLY A 1 70 ? -11.792 -5.982 9.558 1.00 93.69 70 GLY A N 1
ATOM 530 C CA . GLY A 1 70 ? -11.982 -4.561 9.867 1.00 93.69 70 GLY A CA 1
ATOM 531 C C . GLY A 1 70 ? -11.688 -3.629 8.694 1.00 93.69 70 GLY A C 1
ATOM 532 O O . GLY A 1 70 ? -11.772 -4.031 7.533 1.00 93.69 70 GLY A O 1
ATOM 533 N N . ASN A 1 71 ? -11.372 -2.376 9.027 1.00 97.62 71 ASN A N 1
ATOM 534 C CA . ASN A 1 71 ? -10.918 -1.350 8.094 1.00 97.62 71 ASN A CA 1
ATOM 535 C C . ASN A 1 71 ? -9.407 -1.172 8.204 1.00 97.62 71 ASN A C 1
ATOM 537 O O . ASN A 1 71 ? -8.873 -1.143 9.311 1.00 97.62 71 ASN A O 1
ATOM 541 N N . TYR A 1 72 ? -8.743 -1.066 7.059 1.00 98.06 72 TYR A N 1
ATOM 542 C CA . TYR A 1 72 ? -7.294 -0.959 6.962 1.00 98.06 72 TYR A CA 1
ATOM 543 C C . TYR A 1 72 ? -6.946 0.260 6.116 1.00 98.06 72 TYR A C 1
ATOM 545 O O . TYR A 1 72 ? -7.366 0.352 4.968 1.00 98.06 72 TYR A O 1
ATOM 553 N N . GLU A 1 73 ? -6.221 1.208 6.691 1.00 98.31 73 GLU A N 1
ATOM 554 C CA . GLU A 1 73 ? -5.853 2.483 6.077 1.00 98.31 73 GLU A CA 1
ATOM 555 C C . GLU A 1 73 ? -4.491 2.370 5.411 1.00 98.31 73 GLU A C 1
ATOM 557 O O . GLU A 1 73 ? -3.553 1.861 6.020 1.00 98.31 73 GLU A O 1
ATOM 562 N N . ALA A 1 74 ? -4.383 2.853 4.178 1.00 97.44 74 ALA A N 1
ATOM 563 C CA . ALA 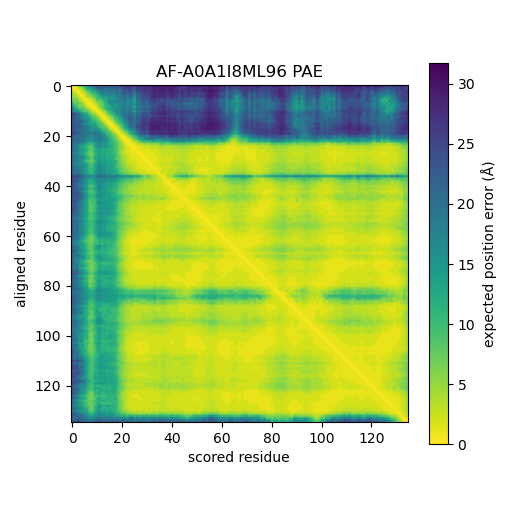A 1 74 ? -3.141 2.859 3.430 1.00 97.44 74 ALA A CA 1
ATOM 564 C C . ALA A 1 74 ? -2.166 3.851 4.077 1.00 97.44 74 ALA A C 1
ATOM 566 O O . ALA A 1 74 ? -2.505 5.015 4.322 1.00 97.44 74 ALA A O 1
ATOM 567 N N . ILE A 1 75 ? -0.966 3.363 4.377 1.00 96.12 75 ILE A N 1
ATOM 568 C CA . ILE A 1 75 ? 0.082 4.124 5.066 1.00 96.12 75 ILE A CA 1
ATOM 569 C C . ILE A 1 75 ? 1.309 4.346 4.184 1.00 96.12 75 ILE A C 1
ATOM 571 O O . ILE A 1 75 ? 1.994 5.354 4.343 1.00 96.12 75 ILE A O 1
ATOM 575 N N . GLY A 1 76 ? 1.563 3.446 3.235 1.00 95.69 76 GLY A N 1
ATOM 576 C CA . GLY A 1 76 ? 2.750 3.513 2.406 1.00 95.69 76 GLY A CA 1
ATOM 577 C C . GLY A 1 76 ? 2.693 2.592 1.201 1.00 95.69 76 GLY A C 1
ATOM 578 O O . GLY A 1 76 ? 1.849 1.695 1.122 1.00 95.69 76 GLY A O 1
ATOM 579 N N . VAL A 1 77 ? 3.597 2.850 0.267 1.00 97.12 77 VAL A N 1
ATOM 580 C CA . VAL A 1 77 ? 3.812 2.061 -0.941 1.00 97.12 77 VAL A CA 1
ATOM 581 C C . VAL A 1 77 ? 5.297 1.793 -1.083 1.00 97.12 77 VAL A C 1
ATOM 583 O O . VAL A 1 77 ? 6.092 2.714 -0.917 1.00 97.12 77 VAL A O 1
ATOM 586 N N . HIS A 1 78 ? 5.659 0.569 -1.439 1.00 97.06 78 HIS A N 1
ATOM 587 C CA . HIS A 1 78 ? 7.004 0.261 -1.902 1.00 97.06 78 HIS A CA 1
ATOM 588 C C . HIS A 1 78 ? 6.959 -0.686 -3.099 1.00 97.06 78 HIS A C 1
ATOM 590 O O . HIS A 1 78 ? 5.916 -1.270 -3.402 1.00 97.06 78 HIS A O 1
ATOM 596 N N . PHE A 1 79 ? 8.075 -0.795 -3.810 1.00 96.38 79 PHE A N 1
ATOM 597 C CA . PHE A 1 79 ? 8.159 -1.542 -5.061 1.00 96.38 79 PHE A CA 1
ATOM 598 C C . PHE A 1 79 ? 9.299 -2.555 -5.024 1.00 96.38 79 PHE A C 1
ATOM 600 O O . PHE A 1 79 ? 10.360 -2.289 -4.460 1.00 96.38 79 PHE A O 1
ATOM 607 N N . HIS A 1 80 ? 9.087 -3.672 -5.703 1.00 95.31 80 HIS A N 1
ATOM 608 C CA . HIS A 1 80 ? 10.084 -4.691 -6.004 1.00 95.31 80 HIS A CA 1
ATOM 609 C C . HIS A 1 80 ? 10.197 -4.804 -7.514 1.00 95.31 80 HIS A C 1
ATOM 611 O O . HIS A 1 80 ? 9.179 -4.834 -8.207 1.00 95.31 80 HIS A O 1
ATOM 617 N N . TRP A 1 81 ? 11.416 -4.804 -8.032 1.00 95.19 81 TRP A N 1
ATOM 618 C CA . TRP A 1 81 ? 11.681 -4.896 -9.462 1.00 95.19 81 TRP A CA 1
ATOM 619 C C . TRP A 1 81 ? 12.973 -5.669 -9.712 1.00 95.19 81 TRP A C 1
ATOM 621 O O . TRP A 1 81 ? 13.818 -5.802 -8.825 1.00 95.19 81 TRP A O 1
ATOM 631 N N . GLY A 1 82 ? 13.082 -6.209 -10.922 1.00 90.62 82 GLY A N 1
ATOM 632 C CA . GLY A 1 82 ? 14.162 -7.095 -11.322 1.00 90.62 82 GLY A CA 1
ATOM 633 C C . GLY A 1 82 ? 15.361 -6.337 -11.862 1.00 90.62 82 GLY A C 1
ATOM 634 O O . GLY A 1 82 ? 15.439 -5.105 -11.827 1.00 90.62 82 GLY A O 1
ATOM 635 N N . ASP A 1 83 ? 16.303 -7.095 -12.402 1.00 88.06 83 ASP A N 1
ATOM 636 C CA . ASP A 1 83 ? 17.326 -6.523 -13.265 1.00 88.06 83 ASP A CA 1
ATOM 637 C C . ASP A 1 83 ? 16.725 -6.116 -14.634 1.00 88.06 83 ASP A C 1
ATOM 639 O O . ASP A 1 83 ? 15.587 -6.470 -14.945 1.00 88.06 83 ASP A O 1
ATOM 643 N N . PRO A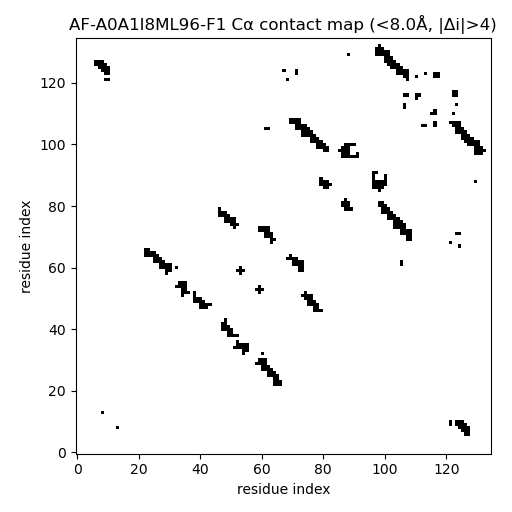 1 84 ? 17.453 -5.364 -15.481 1.00 86.06 84 PRO A N 1
ATOM 644 C CA . PRO A 1 84 ? 16.932 -4.909 -16.775 1.00 86.06 84 PRO A CA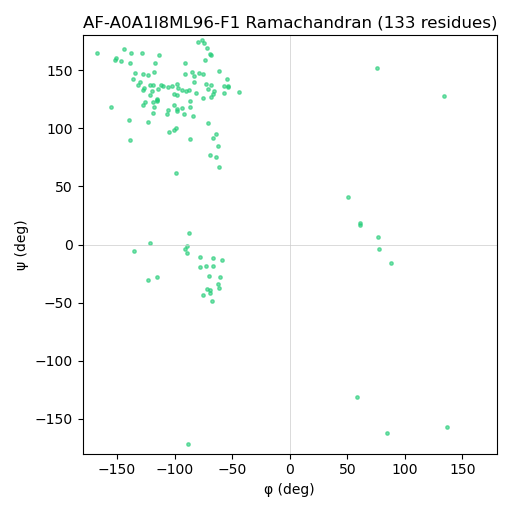 1
ATOM 645 C C . PRO A 1 84 ? 16.481 -6.012 -17.749 1.00 86.06 84 PRO A C 1
ATOM 647 O O . PRO A 1 84 ? 15.861 -5.694 -18.760 1.00 86.06 84 PRO A O 1
ATOM 650 N N . PHE A 1 85 ? 16.823 -7.276 -17.493 1.00 84.94 85 PHE A N 1
ATOM 651 C CA . PHE A 1 85 ? 16.567 -8.421 -18.368 1.00 84.94 85 PHE A CA 1
ATOM 652 C C . PHE A 1 85 ? 15.717 -9.512 -17.700 1.00 84.94 85 PHE A C 1
ATOM 654 O O . PHE A 1 85 ? 15.469 -10.552 -18.315 1.00 84.94 85 PHE A O 1
ATOM 661 N N . GLY A 1 86 ? 15.286 -9.304 -16.456 1.00 86.12 86 GLY A N 1
ATOM 662 C CA . GLY A 1 86 ? 14.652 -10.317 -15.628 1.00 86.12 86 GLY A CA 1
ATOM 663 C C . GLY A 1 86 ? 13.459 -9.777 -14.841 1.00 86.12 86 GLY A C 1
ATOM 664 O O . GLY A 1 86 ? 13.359 -8.577 -14.583 1.00 86.12 86 GLY A O 1
ATOM 665 N N . PRO A 1 87 ? 12.529 -10.659 -14.445 1.00 91.38 87 PRO A N 1
ATOM 666 C CA . PRO A 1 87 ? 11.388 -10.264 -13.635 1.00 91.38 87 PRO A CA 1
ATOM 667 C C . PRO A 1 87 ? 11.815 -9.867 -12.213 1.00 91.38 87 PRO A C 1
ATOM 669 O O . PRO A 1 87 ? 12.921 -10.167 -11.761 1.00 91.38 87 PRO A O 1
ATOM 672 N N . GLY A 1 88 ? 10.912 -9.192 -11.506 1.00 91.88 88 GLY A N 1
ATOM 673 C CA . GLY A 1 88 ? 11.176 -8.546 -10.224 1.00 91.88 88 GLY A CA 1
ATOM 674 C C . GLY A 1 88 ? 10.146 -8.741 -9.128 1.00 91.88 88 GLY A C 1
ATOM 675 O O . GLY A 1 88 ? 10.360 -8.262 -8.017 1.00 91.88 88 GLY A O 1
ATOM 676 N N . SER A 1 89 ? 9.015 -9.382 -9.421 1.00 93.00 89 SER A N 1
ATOM 677 C CA . SER A 1 89 ? 7.998 -9.632 -8.405 1.00 93.00 89 SER A CA 1
ATOM 678 C C . SER A 1 89 ? 8.490 -10.648 -7.377 1.00 93.00 89 SER A C 1
ATOM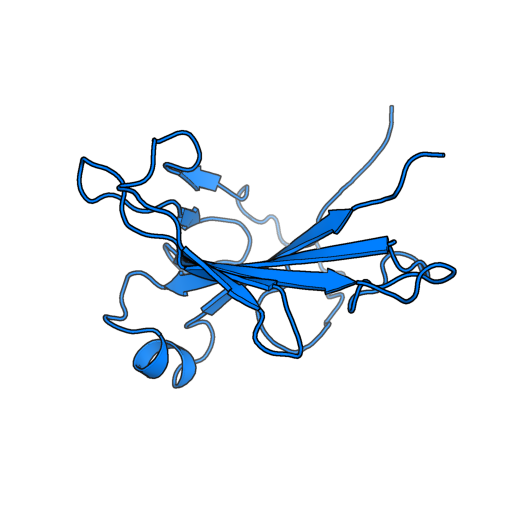 680 O O . SER A 1 89 ? 9.054 -11.686 -7.731 1.00 93.00 89 SER A O 1
ATOM 682 N N . GLU A 1 90 ? 8.222 -10.385 -6.100 1.00 91.31 90 GLU A N 1
ATOM 683 C CA . GLU A 1 90 ? 8.497 -11.341 -5.027 1.00 91.31 90 GLU A CA 1
ATOM 684 C C . GLU A 1 90 ? 7.554 -12.544 -5.135 1.00 91.31 90 GLU A C 1
ATOM 686 O O . GLU A 1 90 ? 7.961 -13.698 -4.974 1.00 91.31 90 GLU A O 1
ATOM 691 N N . HIS A 1 91 ? 6.279 -12.286 -5.436 1.00 88.19 91 HIS A N 1
ATOM 692 C CA . HIS A 1 91 ? 5.287 -13.336 -5.595 1.00 88.19 91 HIS A CA 1
ATOM 693 C C . HIS A 1 91 ? 5.290 -13.914 -7.010 1.00 88.19 91 HIS A C 1
ATOM 695 O O . HIS A 1 91 ? 5.514 -13.232 -8.013 1.00 88.19 91 HIS A O 1
ATOM 701 N N . ILE A 1 92 ? 4.964 -15.205 -7.072 1.00 88.25 92 ILE A N 1
ATOM 702 C CA . ILE A 1 92 ? 4.833 -15.992 -8.295 1.00 88.25 92 ILE A CA 1
ATOM 703 C C . ILE A 1 92 ? 3.370 -16.411 -8.420 1.00 88.25 92 ILE A C 1
ATOM 705 O O . ILE A 1 92 ? 2.823 -17.023 -7.502 1.00 88.25 92 ILE A O 1
ATOM 709 N N . ILE A 1 93 ? 2.739 -16.105 -9.551 1.00 85.50 93 ILE A N 1
ATOM 710 C CA . ILE A 1 93 ? 1.351 -16.491 -9.839 1.00 85.50 93 ILE A CA 1
ATOM 711 C C . ILE A 1 93 ? 1.384 -17.449 -11.021 1.00 85.50 93 ILE A C 1
ATOM 713 O O . ILE A 1 93 ? 1.960 -17.125 -12.057 1.00 85.50 93 ILE A O 1
ATOM 717 N N . ASP A 1 94 ? 0.811 -18.640 -10.855 1.00 87.44 94 ASP A N 1
ATOM 718 C CA . ASP A 1 94 ? 0.772 -19.686 -11.886 1.00 87.44 94 ASP A CA 1
ATOM 719 C C . ASP A 1 94 ? 2.154 -19.990 -12.500 1.00 87.44 94 ASP A C 1
ATOM 721 O O . ASP A 1 94 ? 2.311 -20.162 -13.707 1.00 87.44 94 ASP A O 1
ATOM 725 N N . GLY A 1 95 ? 3.187 -20.022 -11.650 1.00 88.12 95 GLY A N 1
ATOM 726 C CA . GLY A 1 95 ? 4.571 -20.291 -12.057 1.00 88.12 95 GLY A CA 1
ATOM 727 C C . GLY A 1 95 ? 5.283 -19.120 -12.744 1.00 88.12 95 GLY A C 1
ATOM 728 O O . GLY A 1 95 ? 6.405 -19.290 -13.214 1.00 88.12 95 GLY A O 1
ATOM 729 N N . ARG A 1 96 ? 4.667 -17.934 -12.796 1.00 87.62 96 ARG A N 1
ATOM 730 C CA . ARG A 1 96 ? 5.211 -16.745 -13.454 1.00 87.62 96 ARG A CA 1
ATOM 731 C C . ARG A 1 96 ? 5.522 -15.620 -12.465 1.00 87.62 96 ARG A C 1
ATOM 733 O O . ARG A 1 96 ? 4.682 -15.269 -11.637 1.00 87.62 96 ARG A O 1
ATOM 740 N N . GLN A 1 97 ? 6.703 -15.023 -12.618 1.00 91.25 97 GLN A N 1
ATOM 741 C CA . GLN A 1 97 ? 7.042 -13.720 -12.040 1.00 91.25 97 GLN A CA 1
ATOM 742 C C . GLN A 1 97 ? 6.718 -12.579 -13.019 1.00 91.25 97 GLN A C 1
ATOM 744 O O . GLN A 1 97 ? 6.633 -12.775 -14.236 1.00 91.25 97 GLN A O 1
ATOM 749 N N . PHE A 1 98 ? 6.521 -11.390 -12.464 1.00 90.75 98 PHE A N 1
ATOM 750 C CA . PHE A 1 98 ? 6.185 -10.145 -13.147 1.00 90.75 98 PHE A CA 1
ATOM 751 C C . PHE A 1 98 ? 7.337 -9.148 -13.026 1.00 90.75 98 PHE A C 1
ATOM 753 O O . PHE A 1 98 ? 8.210 -9.313 -12.181 1.00 90.75 98 PHE A O 1
ATOM 760 N N . ASP A 1 99 ? 7.351 -8.118 -13.867 1.00 93.06 99 ASP A N 1
ATOM 761 C CA . ASP A 1 99 ? 8.503 -7.215 -13.989 1.00 93.06 99 ASP A CA 1
ATOM 762 C C . ASP A 1 99 ? 8.646 -6.298 -12.768 1.00 93.06 99 ASP A C 1
ATOM 764 O O . ASP A 1 99 ? 9.753 -6.060 -12.284 1.00 93.06 99 ASP A O 1
ATOM 768 N N . VAL A 1 100 ? 7.513 -5.834 -12.229 1.00 93.81 100 VAL A N 1
ATOM 769 C CA . VAL A 1 100 ? 7.449 -5.059 -10.984 1.00 93.81 100 VAL A CA 1
ATOM 770 C C . VAL A 1 100 ? 6.296 -5.566 -10.125 1.00 93.81 100 VAL A C 1
ATOM 772 O O . VAL A 1 100 ? 5.213 -5.872 -10.628 1.00 93.81 100 VAL A O 1
ATOM 775 N N . GLU A 1 101 ? 6.503 -5.593 -8.815 1.00 95.12 101 GLU A N 1
ATOM 776 C CA . GLU A 1 101 ? 5.454 -5.759 -7.817 1.00 95.12 101 GLU A CA 1
ATOM 777 C C . GLU A 1 101 ? 5.394 -4.529 -6.909 1.00 95.12 101 GLU A C 1
ATOM 779 O O . GLU A 1 101 ? 6.374 -4.161 -6.269 1.00 95.12 101 GLU A O 1
ATOM 784 N N . MET A 1 102 ? 4.232 -3.884 -6.838 1.00 95.50 102 MET A N 1
ATOM 785 C CA . MET A 1 102 ? 3.975 -2.802 -5.887 1.00 95.50 102 MET A CA 1
ATOM 786 C C . MET A 1 102 ? 3.237 -3.350 -4.675 1.00 95.50 102 MET A C 1
ATOM 788 O O . MET A 1 102 ? 2.175 -3.959 -4.812 1.00 95.50 102 MET A O 1
ATOM 792 N N . HIS A 1 103 ? 3.747 -3.060 -3.487 1.00 96.75 103 HIS A N 1
ATOM 793 C CA . HIS A 1 103 ? 3.067 -3.304 -2.223 1.00 96.75 103 HIS A CA 1
ATOM 794 C C . HIS A 1 103 ? 2.447 -2.013 -1.720 1.00 96.75 103 HIS A C 1
ATOM 796 O O . HIS A 1 103 ? 3.157 -1.051 -1.444 1.00 96.75 103 HIS A O 1
ATOM 802 N N . ILE A 1 104 ? 1.127 -1.996 -1.540 1.00 96.81 104 ILE A N 1
ATOM 803 C CA . ILE A 1 104 ? 0.445 -0.956 -0.760 1.00 96.81 104 ILE A CA 1
ATOM 804 C C . ILE A 1 104 ? 0.221 -1.525 0.636 1.00 96.81 104 ILE A C 1
ATOM 806 O O . ILE A 1 104 ? -0.529 -2.489 0.794 1.00 96.81 104 ILE A O 1
ATOM 810 N N . VAL A 1 105 ? 0.870 -0.936 1.637 1.00 96.25 105 VAL A N 1
ATOM 811 C CA . VAL A 1 105 ? 0.782 -1.376 3.030 1.00 96.25 105 VAL A CA 1
ATOM 812 C C . VAL A 1 105 ? -0.360 -0.647 3.720 1.00 96.25 105 VAL A C 1
ATOM 814 O O . VAL A 1 105 ? -0.463 0.584 3.666 1.00 96.25 105 VAL A O 1
ATOM 817 N N . HIS A 1 106 ? -1.194 -1.406 4.425 1.00 97.19 106 HIS A N 1
ATOM 818 C CA . HIS A 1 106 ? -2.292 -0.880 5.216 1.00 97.19 106 HIS A CA 1
ATOM 819 C C . HIS A 1 106 ? -2.191 -1.272 6.677 1.00 97.19 106 HIS A C 1
ATOM 821 O O . HIS A 1 106 ? -1.993 -2.437 7.017 1.00 97.19 106 HIS A O 1
ATOM 827 N N . LYS A 1 107 ? -2.459 -0.305 7.548 1.00 97.25 107 LYS A N 1
ATOM 828 C CA . LYS A 1 107 ? -2.604 -0.506 8.987 1.00 97.25 107 LYS A CA 1
ATOM 829 C C . LYS A 1 107 ? -4.077 -0.633 9.345 1.00 97.25 107 LYS A C 1
ATOM 831 O O . LYS A 1 107 ? -4.883 0.197 8.926 1.00 97.25 107 LYS A O 1
ATOM 836 N N . LYS A 1 108 ? -4.449 -1.605 10.178 1.00 96.44 108 LYS A N 1
ATOM 837 C CA . LYS A 1 108 ? -5.805 -1.663 10.735 1.00 96.44 108 LYS A CA 1
ATOM 838 C C . LYS A 1 108 ? -6.118 -0.359 11.480 1.00 96.44 108 LYS A C 1
ATOM 840 O O . LYS A 1 108 ? -5.336 0.099 12.311 1.00 96.44 108 LYS A O 1
ATOM 845 N N . SER A 1 109 ? -7.266 0.247 11.194 1.00 97.31 109 SER A N 1
ATOM 846 C CA . SER A 1 109 ? -7.607 1.595 11.675 1.00 97.31 109 SER A CA 1
ATOM 847 C C . SER A 1 109 ? -7.796 1.687 13.193 1.00 97.31 109 SER A C 1
ATOM 849 O O . SER A 1 109 ? -7.887 2.781 13.728 1.00 97.31 109 SER A O 1
ATOM 851 N N . THR A 1 110 ? -7.883 0.551 13.894 1.00 97.50 110 THR A N 1
ATOM 852 C CA . THR A 1 110 ? -8.000 0.501 15.359 1.00 97.50 110 THR A CA 1
ATOM 853 C C . THR A 1 110 ? -6.681 0.741 16.088 1.00 97.50 110 THR A C 1
ATOM 855 O O . THR A 1 110 ? -6.721 1.041 17.272 1.00 97.50 110 THR A O 1
ATOM 858 N N . PHE A 1 111 ? -5.539 0.584 15.415 1.00 96.12 111 PHE A N 1
ATOM 859 C CA . PHE A 1 111 ? -4.224 0.884 15.991 1.00 96.12 111 PHE A CA 1
ATOM 860 C C . PHE A 1 111 ? -3.847 2.330 15.700 1.00 96.12 111 PHE A C 1
ATOM 862 O O . PHE A 1 111 ? -4.182 2.842 14.631 1.00 96.12 111 PHE A O 1
ATOM 869 N N . ALA A 1 112 ? -3.130 2.988 16.604 1.00 95.50 112 ALA A N 1
ATOM 870 C CA . ALA A 1 112 ? -2.689 4.361 16.387 1.00 95.50 112 ALA A CA 1
ATOM 871 C C . ALA A 1 112 ? -1.517 4.407 15.399 1.00 95.50 112 ALA A C 1
ATOM 873 O O . ALA A 1 112 ? -1.517 5.214 14.467 1.00 95.50 112 ALA A O 1
ATOM 874 N N . THR A 1 113 ? -0.556 3.494 15.553 1.00 94.00 113 THR A N 1
ATOM 875 C CA . THR A 1 113 ? 0.695 3.504 14.785 1.00 94.00 113 THR A CA 1
ATOM 876 C C . THR A 1 113 ? 0.995 2.161 14.127 1.00 94.00 113 THR A C 1
ATOM 878 O O . THR A 1 113 ? 0.373 1.136 14.419 1.00 94.00 113 THR A O 1
ATOM 881 N N . VAL A 1 114 ? 1.919 2.175 13.167 1.00 90.12 114 VAL A N 1
ATOM 882 C CA . VAL A 1 114 ? 2.332 0.969 12.435 1.00 90.12 114 VAL A CA 1
ATOM 883 C C . VAL A 1 114 ? 3.100 0.037 13.363 1.00 90.12 114 VAL A C 1
ATOM 885 O O . VAL A 1 114 ? 2.878 -1.166 13.333 1.00 90.12 114 VAL A O 1
ATOM 888 N N . GLU A 1 115 ? 3.935 0.608 14.228 1.00 93.38 115 GLU A N 1
ATOM 889 C CA . GLU A 1 115 ? 4.738 -0.089 15.233 1.00 93.38 115 GLU A CA 1
ATOM 890 C C . GLU A 1 115 ? 3.863 -0.834 16.240 1.00 93.38 115 GLU A C 1
ATOM 892 O O . GLU A 1 115 ? 4.205 -1.933 16.656 1.00 93.38 115 GLU A O 1
ATOM 897 N N . GLU A 1 116 ? 2.720 -0.259 16.619 1.00 93.50 116 GLU A N 1
ATOM 898 C CA . GLU A 1 116 ? 1.732 -0.963 17.434 1.00 93.50 116 GLU A CA 1
ATOM 899 C C . GLU A 1 116 ? 1.100 -2.106 16.631 1.00 93.50 116 GLU A C 1
ATOM 901 O O . GLU A 1 116 ? 1.045 -3.243 17.089 1.00 93.50 116 GLU A O 1
ATOM 906 N N . ALA A 1 117 ? 0.655 -1.833 15.402 1.00 91.12 117 ALA A N 1
ATOM 907 C CA . ALA A 1 117 ? -0.040 -2.816 14.581 1.00 91.12 117 ALA A CA 1
ATOM 908 C C . ALA A 1 117 ? 0.817 -4.049 14.242 1.00 91.12 117 ALA A C 1
ATOM 910 O O . ALA A 1 117 ? 0.279 -5.154 14.171 1.00 91.12 117 ALA A O 1
ATOM 911 N N . THR A 1 118 ? 2.132 -3.898 14.060 1.00 89.00 118 THR A N 1
ATOM 912 C CA . THR A 1 118 ? 3.046 -5.023 13.781 1.00 89.00 118 THR A CA 1
ATOM 913 C C . THR A 1 118 ? 3.180 -5.996 14.950 1.00 89.00 118 THR A C 1
ATOM 915 O O . THR A 1 118 ? 3.567 -7.143 14.737 1.00 89.00 118 THR A O 1
ATOM 918 N N . GLN A 1 119 ? 2.808 -5.592 16.167 1.00 92.38 119 GLN A N 1
ATOM 919 C CA . GLN A 1 119 ? 2.814 -6.464 17.344 1.00 92.38 119 GLN A CA 1
ATOM 920 C C . GLN A 1 119 ? 1.612 -7.419 17.390 1.00 92.38 119 GLN A C 1
ATOM 922 O O . GLN A 1 119 ? 1.598 -8.344 18.203 1.00 92.38 119 GLN A O 1
ATOM 927 N N . TYR A 1 120 ? 0.609 -7.226 16.524 1.00 86.75 120 TYR A N 1
ATOM 928 C CA . TYR A 1 120 ? -0.625 -8.007 16.538 1.00 86.75 120 TYR A CA 1
ATOM 929 C C . TYR A 1 120 ? -0.843 -8.779 15.233 1.00 86.75 120 TYR A C 1
ATOM 931 O O . TYR A 1 120 ? -0.729 -8.220 14.136 1.00 86.75 120 TYR A O 1
ATOM 939 N N . PRO A 1 121 ? -1.285 -10.049 15.316 1.00 87.56 121 PRO A N 1
ATOM 940 C CA . PRO A 1 121 ? -1.782 -10.769 14.155 1.00 87.56 121 PRO A CA 1
ATOM 941 C C . PRO A 1 121 ? -2.889 -9.976 13.458 1.00 87.56 121 PRO A C 1
ATOM 943 O O . PRO A 1 121 ? -3.798 -9.447 14.104 1.00 87.56 121 PRO A O 1
ATOM 946 N N . TYR A 1 122 ? -2.839 -9.924 12.126 1.00 86.69 122 TYR A N 1
ATOM 947 C CA . TYR A 1 122 ? -3.785 -9.162 11.303 1.00 86.69 122 TYR A CA 1
ATOM 948 C C . TYR A 1 122 ? -3.780 -7.646 11.570 1.00 86.69 122 TYR A C 1
ATOM 950 O O . TYR A 1 122 ? -4.749 -6.970 11.215 1.00 86.69 122 TYR A O 1
ATOM 958 N N . GLY A 1 123 ? -2.736 -7.096 12.200 1.00 91.88 123 GLY A N 1
ATOM 959 C CA . GLY A 1 1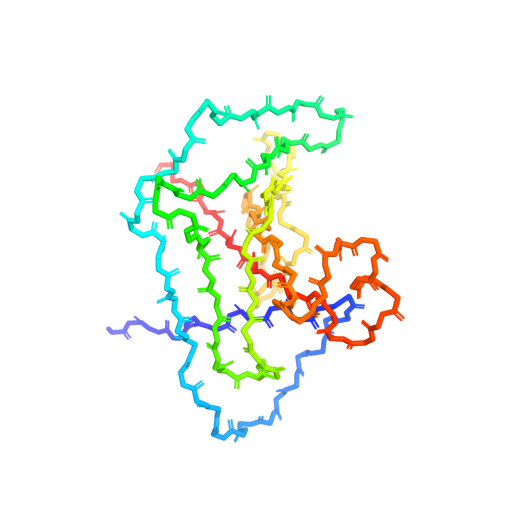23 ? -2.600 -5.652 12.385 1.00 91.88 123 GLY A CA 1
ATOM 960 C C . GLY A 1 123 ? -2.302 -4.904 11.089 1.00 91.88 123 GLY A C 1
ATOM 961 O O . GLY A 1 123 ? -2.743 -3.764 10.928 1.00 91.88 123 GLY A O 1
ATOM 962 N N . LEU A 1 124 ? -1.667 -5.579 10.128 1.00 94.81 124 LEU A N 1
ATOM 963 C CA . LEU A 1 124 ? -1.419 -5.077 8.781 1.00 94.81 124 LEU A CA 1
ATOM 964 C C . LEU A 1 124 ? -2.124 -5.925 7.715 1.00 94.81 124 LEU A C 1
ATOM 966 O O . LEU A 1 124 ? -2.417 -7.105 7.919 1.00 94.81 124 LEU A O 1
ATOM 970 N N . ALA A 1 125 ? -2.366 -5.306 6.566 1.00 94.12 125 ALA A N 1
ATOM 971 C CA . ALA A 1 125 ? -2.735 -5.961 5.317 1.00 94.12 125 ALA A CA 1
ATOM 972 C C . ALA A 1 125 ? -1.901 -5.350 4.185 1.00 94.12 125 ALA A C 1
ATOM 974 O O . ALA A 1 125 ? -1.566 -4.170 4.257 1.00 94.12 125 ALA A O 1
ATOM 975 N N . VAL A 1 126 ? -1.561 -6.133 3.160 1.00 95.25 126 VAL A N 1
ATOM 976 C CA . VAL A 1 126 ? -0.785 -5.648 2.012 1.00 95.25 126 VAL A CA 1
ATOM 977 C C . VAL A 1 126 ? -1.534 -5.983 0.728 1.00 95.25 126 VAL A C 1
ATOM 979 O O . VAL A 1 126 ? -2.052 -7.084 0.554 1.00 95.25 126 VAL A O 1
ATOM 982 N N . LEU A 1 127 ? -1.630 -5.024 -0.185 1.00 94.56 127 LEU A N 1
ATOM 983 C CA . LEU A 1 127 ? -2.037 -5.310 -1.557 1.00 94.56 127 LEU A CA 1
ATOM 984 C C . LEU A 1 127 ? -0.791 -5.428 -2.422 1.00 94.56 127 LEU A C 1
ATOM 986 O O . LEU A 1 127 ? -0.079 -4.439 -2.576 1.00 94.56 127 LEU A O 1
ATOM 990 N N . GLY A 1 128 ? -0.566 -6.611 -2.991 1.00 93.56 128 GLY A N 1
ATOM 991 C CA . GLY A 1 128 ? 0.412 -6.825 -4.055 1.00 93.56 128 GLY A CA 1
ATOM 992 C C . GLY A 1 128 ? -0.223 -6.550 -5.416 1.00 93.56 128 GLY A C 1
ATOM 993 O O . GLY A 1 128 ? -1.251 -7.141 -5.754 1.00 93.56 128 GLY A O 1
ATOM 994 N N . VAL A 1 129 ? 0.367 -5.639 -6.185 1.00 93.44 129 VAL A N 1
ATOM 995 C CA . VAL A 1 129 ? -0.067 -5.283 -7.540 1.00 93.44 129 VAL A CA 1
ATOM 996 C C . VAL A 1 129 ? 1.052 -5.626 -8.510 1.00 93.44 129 VAL A C 1
ATOM 998 O O . VAL A 1 129 ? 2.144 -5.071 -8.418 1.00 93.44 129 VAL A O 1
ATOM 1001 N N . MET A 1 130 ? 0.760 -6.528 -9.443 1.00 92.19 130 MET A N 1
ATOM 1002 C CA . MET A 1 130 ? 1.713 -6.966 -10.458 1.00 92.19 130 MET A CA 1
ATOM 1003 C C . MET A 1 130 ? 1.671 -6.049 -11.674 1.00 92.19 130 MET A C 1
ATOM 1005 O O . MET A 1 130 ? 0.595 -5.777 -12.211 1.00 92.19 130 MET A O 1
ATOM 1009 N N . PHE A 1 131 ? 2.840 -5.637 -12.151 1.00 89.94 131 PHE A N 1
ATOM 1010 C CA . PHE A 1 131 ? 3.002 -4.910 -13.402 1.00 89.94 131 PHE A CA 1
ATOM 1011 C C .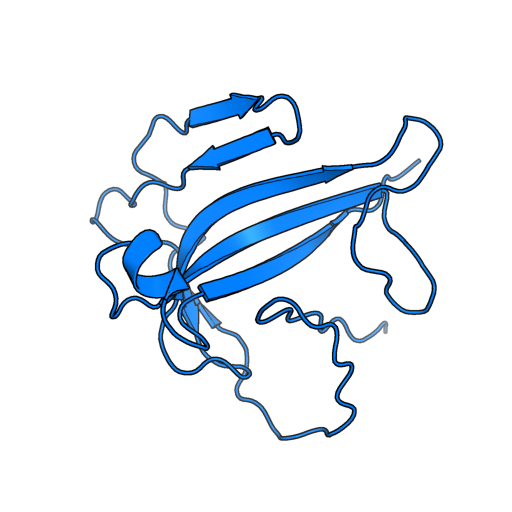 PHE A 1 131 ? 3.728 -5.790 -14.399 1.00 89.94 131 PHE A C 1
ATOM 1013 O O . PHE A 1 131 ? 4.715 -6.452 -14.081 1.00 89.94 131 PHE A O 1
ATOM 1020 N N . LYS A 1 132 ? 3.237 -5.756 -15.631 1.00 88.00 132 LYS A N 1
ATOM 1021 C CA . LYS A 1 132 ? 3.894 -6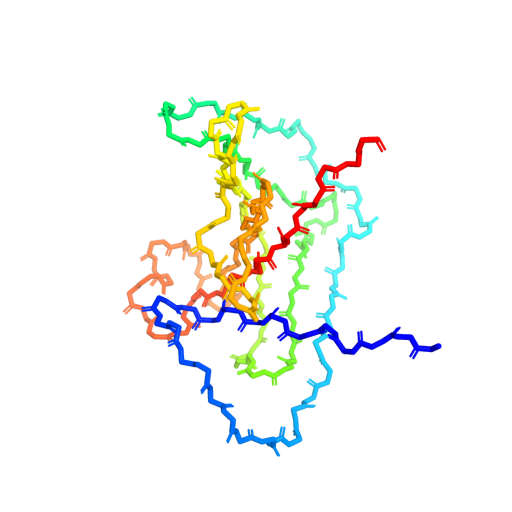.378 -16.765 1.00 88.00 132 LYS A CA 1
ATOM 1022 C C . LYS A 1 132 ? 4.313 -5.276 -17.731 1.00 88.00 132 LYS A C 1
ATOM 1024 O O . LYS A 1 132 ? 3.462 -4.495 -18.159 1.00 88.00 132 LYS A O 1
ATOM 1029 N N . GLY A 1 133 ? 5.597 -5.222 -18.053 1.00 78.69 133 GLY A N 1
ATOM 1030 C CA . GLY A 1 133 ? 6.143 -4.425 -19.133 1.00 78.69 133 GLY A CA 1
ATOM 1031 C C . GLY A 1 133 ? 5.477 -4.814 -20.448 1.00 78.69 133 GLY A C 1
ATOM 1032 O O . GLY A 1 133 ? 5.217 -5.989 -20.724 1.00 78.69 133 GLY A O 1
ATOM 1033 N N . VAL A 1 134 ? 5.136 -3.801 -21.233 1.00 69.69 134 VAL A N 1
ATOM 1034 C CA . VAL A 1 134 ? 4.618 -3.977 -22.586 1.00 69.69 134 VAL A CA 1
ATOM 1035 C C . VAL A 1 134 ? 5.756 -3.594 -23.519 1.00 69.69 134 VAL A C 1
ATOM 1037 O O . VAL A 1 134 ? 6.207 -2.450 -23.475 1.00 69.69 134 VAL A O 1
ATOM 1040 N N . GLU A 1 135 ? 6.244 -4.569 -24.283 1.00 56.44 135 GLU A N 1
ATOM 1041 C CA . GLU A 1 135 ? 7.084 -4.329 -25.461 1.00 56.44 135 GLU A CA 1
ATOM 1042 C C . GLU A 1 135 ? 6.225 -3.874 -26.645 1.00 56.44 135 GLU A C 1
ATOM 1044 O O . GLU A 1 135 ? 5.083 -4.386 -26.778 1.00 56.44 135 GLU A O 1
#

Organism: Musca domestica (NCBI:txid7370)

InterPro domains:
  IPR001148 Alpha carbonic anhydrase domain [PF00194] (24-132)
  IPR001148 Alpha carbonic anhydrase domain [PS51144] (1-135)
  IPR001148 Alpha carbonic anhydrase domain [SM01057] (3-134)
  IPR018338 Carbonic anhydrase, alpha-class, conserved site [PS00162] (89-105)
  IPR023561 Carbonic anhydrase, alpha-class [PTHR18952] (25-132)
  IPR036398 Alpha carbonic anhydrase domain superfamily [G3DSA:3.10.200.10] (16-135)
  IPR036398 Alpha carbonic anhydrase domain superfamily [SSF51069] (18-132)